Protein AF-A0A2X3KJA1-F1 (afdb_monomer)

Structure (mmCIF, N/CA/C/O backbone):
data_AF-A0A2X3KJA1-F1
#
_entry.id   AF-A0A2X3KJA1-F1
#
loop_
_atom_site.group_PDB
_atom_site.id
_atom_site.type_symbol
_atom_site.label_atom_id
_atom_site.label_alt_id
_atom_site.label_comp_id
_atom_site.label_asym_id
_atom_site.label_entity_id
_atom_site.label_seq_id
_atom_site.pdbx_PDB_ins_code
_atom_site.Cartn_x
_atom_site.Cartn_y
_atom_site.Cartn_z
_atom_site.occupancy
_atom_site.B_iso_or_equiv
_atom_site.auth_seq_id
_atom_site.auth_comp_id
_atom_site.auth_asym_id
_atom_site.auth_atom_id
_atom_site.pdbx_PDB_model_num
ATOM 1 N N . MET A 1 1 ? 5.843 -13.999 -17.041 1.00 49.78 1 MET A N 1
ATOM 2 C CA . MET A 1 1 ? 5.743 -12.698 -17.741 1.00 49.78 1 MET A CA 1
ATOM 3 C C . MET A 1 1 ? 6.917 -11.767 -17.431 1.00 49.78 1 MET A C 1
ATOM 5 O O . MET A 1 1 ? 7.706 -11.546 -18.335 1.00 49.78 1 MET A O 1
ATOM 9 N N . ALA A 1 2 ? 7.133 -11.285 -16.197 1.00 43.50 2 ALA A N 1
ATOM 10 C CA . ALA A 1 2 ? 8.296 -10.419 -15.896 1.00 43.50 2 ALA A CA 1
ATOM 11 C C . ALA A 1 2 ? 9.667 -11.128 -16.035 1.00 43.50 2 ALA A C 1
ATOM 13 O O . ALA A 1 2 ? 10.610 -10.562 -16.584 1.00 43.50 2 ALA A O 1
ATOM 14 N N . LYS A 1 3 ? 9.763 -12.402 -15.616 1.00 42.88 3 LYS A N 1
ATOM 15 C CA . LYS A 1 3 ? 10.973 -13.231 -15.799 1.00 42.88 3 LYS A CA 1
ATOM 16 C C . LYS A 1 3 ? 11.319 -13.47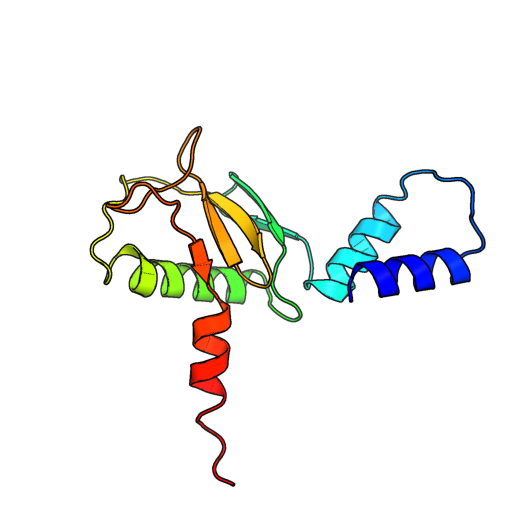5 -17.270 1.00 42.88 3 LYS A C 1
ATOM 18 O O . LYS A 1 3 ? 12.491 -13.455 -17.629 1.00 42.88 3 LYS A O 1
ATOM 23 N N . ASP A 1 4 ? 10.305 -13.671 -18.107 1.00 48.84 4 ASP A N 1
ATOM 24 C CA . ASP A 1 4 ? 10.492 -13.994 -19.526 1.00 48.84 4 ASP A CA 1
A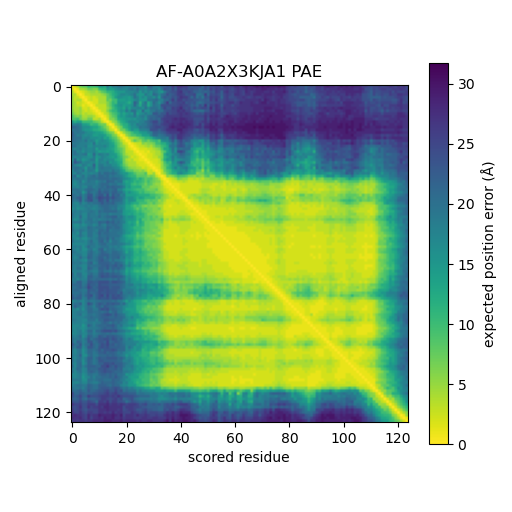TOM 25 C C . ASP A 1 4 ? 10.985 -12.769 -20.309 1.00 48.84 4 ASP A C 1
ATOM 27 O O . ASP A 1 4 ? 11.817 -12.891 -21.206 1.00 48.84 4 ASP A O 1
ATOM 31 N N . TYR A 1 5 ? 10.541 -11.569 -19.914 1.00 48.38 5 TYR A N 1
ATOM 32 C CA . TYR A 1 5 ? 11.015 -10.319 -20.503 1.00 48.38 5 TYR A CA 1
ATOM 33 C C . TYR A 1 5 ? 12.459 -9.998 -20.092 1.00 48.38 5 TYR A C 1
ATOM 35 O O . TYR A 1 5 ? 13.266 -9.632 -20.943 1.00 48.38 5 TYR A O 1
ATOM 43 N N . TYR A 1 6 ? 12.820 -10.216 -18.819 1.00 48.88 6 TYR A N 1
ATOM 44 C CA . TYR A 1 6 ? 14.203 -10.080 -18.341 1.00 48.88 6 TYR A CA 1
ATOM 45 C C . TYR A 1 6 ? 15.159 -11.037 -19.072 1.00 48.88 6 TYR A C 1
ATOM 47 O O . TYR A 1 6 ? 16.202 -10.612 -19.567 1.00 48.88 6 TYR A O 1
ATOM 55 N N . ALA A 1 7 ? 14.769 -12.308 -19.231 1.00 54.00 7 ALA A N 1
ATOM 56 C CA . ALA A 1 7 ? 15.552 -13.289 -19.983 1.00 54.00 7 ALA A CA 1
ATOM 57 C C . ALA A 1 7 ? 15.746 -12.878 -21.457 1.00 54.00 7 ALA A C 1
ATOM 59 O O . ALA A 1 7 ? 16.847 -13.000 -21.993 1.00 54.00 7 ALA A O 1
ATOM 60 N N . GLY A 1 8 ? 14.707 -12.328 -22.097 1.00 53.03 8 GLY A N 1
ATOM 61 C CA . GLY A 1 8 ? 14.791 -11.811 -23.466 1.00 53.03 8 GLY A CA 1
ATOM 62 C C . GLY A 1 8 ? 15.677 -10.567 -23.610 1.00 53.03 8 GLY A C 1
ATOM 63 O O . GLY A 1 8 ? 16.372 -10.418 -24.616 1.00 53.03 8 GLY A O 1
ATOM 64 N N . LEU A 1 9 ? 15.696 -9.687 -22.605 1.00 49.19 9 LEU A N 1
ATOM 65 C CA . LEU A 1 9 ? 16.498 -8.460 -22.619 1.00 49.19 9 LEU A CA 1
ATOM 66 C C . LEU A 1 9 ? 17.994 -8.749 -22.428 1.00 49.19 9 LEU A C 1
ATOM 68 O O . LEU A 1 9 ? 18.822 -8.199 -23.155 1.00 49.19 9 LEU A O 1
ATOM 72 N N . MET A 1 10 ? 18.331 -9.669 -21.519 1.00 46.25 10 MET A N 1
ATOM 73 C CA . MET A 1 10 ? 19.709 -10.120 -21.285 1.00 46.25 10 MET A CA 1
ATOM 74 C C . MET A 1 10 ? 20.273 -10.879 -22.494 1.00 46.25 10 MET A C 1
ATOM 76 O O . MET A 1 10 ? 21.404 -10.630 -22.909 1.00 46.25 10 MET A O 1
ATOM 80 N N . ALA A 1 11 ? 19.455 -11.718 -23.142 1.00 52.72 11 ALA A N 1
ATOM 81 C CA . ALA A 1 11 ? 19.842 -12.403 -24.377 1.00 52.72 11 ALA A CA 1
ATOM 82 C C . ALA A 1 11 ? 20.152 -11.428 -25.530 1.00 52.72 11 ALA A C 1
ATOM 84 O O . ALA A 1 11 ? 21.022 -11.702 -26.353 1.00 52.72 11 ALA A O 1
ATOM 85 N N . LYS A 1 12 ? 19.473 -10.272 -25.581 1.00 49.41 12 LYS A N 1
ATOM 86 C CA . LYS A 1 12 ? 19.674 -9.246 -26.617 1.00 49.41 12 LYS A CA 1
ATOM 87 C C . LYS A 1 12 ? 20.890 -8.345 -26.355 1.00 49.41 12 LYS A C 1
ATOM 89 O O . LYS A 1 12 ? 21.466 -7.834 -27.311 1.00 49.41 12 LYS A O 1
ATOM 94 N N . LYS A 1 13 ? 21.273 -8.146 -25.087 1.00 48.12 13 LYS A N 1
ATOM 95 C CA . LYS A 1 13 ? 22.441 -7.339 -24.679 1.00 48.12 13 LYS A CA 1
ATOM 96 C C . LYS A 1 13 ? 23.777 -8.086 -24.814 1.00 48.12 13 LYS A C 1
ATOM 98 O O . LYS A 1 13 ? 24.811 -7.432 -24.856 1.00 48.12 13 LYS A O 1
ATOM 103 N N . GLY A 1 14 ? 23.764 -9.418 -24.922 1.00 45.00 14 GLY A N 1
ATOM 104 C CA . GLY A 1 14 ? 24.978 -10.219 -25.131 1.00 45.00 14 GLY A CA 1
ATOM 105 C C . GLY A 1 14 ? 25.930 -10.256 -23.930 1.00 45.00 14 GLY A C 1
ATOM 106 O O . GLY A 1 14 ? 27.092 -10.614 -24.096 1.00 45.00 14 GLY A O 1
ATOM 107 N N . ASP A 1 15 ? 25.447 -9.901 -22.739 1.00 45.94 15 ASP A N 1
ATOM 108 C CA . ASP A 1 15 ? 26.240 -9.841 -21.515 1.00 45.94 15 ASP A CA 1
ATOM 109 C C . ASP A 1 15 ? 25.805 -10.966 -20.563 1.00 45.94 15 ASP A C 1
ATOM 111 O O . ASP A 1 15 ? 24.683 -10.990 -20.055 1.00 45.94 15 ASP A O 1
ATOM 115 N N . VAL A 1 16 ? 26.683 -11.957 -20.399 1.00 45.84 16 VAL A N 1
ATOM 116 C CA . VAL A 1 16 ? 26.490 -13.173 -19.581 1.00 45.84 16 VAL A CA 1
ATOM 117 C C . VAL A 1 16 ? 27.330 -13.109 -18.296 1.00 45.84 16 VAL A C 1
ATOM 119 O O . VAL A 1 16 ? 27.626 -14.136 -17.691 1.00 45.84 16 VAL A O 1
ATOM 122 N N . SER A 1 17 ? 27.753 -11.906 -17.893 1.00 46.38 17 SER A N 1
ATOM 123 C CA . SER A 1 17 ? 28.699 -11.686 -16.790 1.00 46.38 17 SER A CA 1
ATOM 124 C C . SER A 1 17 ? 28.116 -11.908 -15.391 1.00 46.38 17 SER A C 1
ATOM 126 O O . SER A 1 17 ? 28.872 -12.143 -14.452 1.00 46.38 17 SER A O 1
ATOM 128 N N . GLY A 1 18 ? 26.789 -11.892 -15.231 1.00 46.44 18 GLY A N 1
ATOM 129 C CA . GLY A 1 18 ? 26.153 -12.088 -13.924 1.00 46.44 18 GLY A CA 1
ATOM 130 C C . GLY A 1 18 ? 26.280 -10.893 -12.972 1.00 46.44 18 GLY A C 1
ATOM 131 O O . GLY A 1 18 ? 25.974 -11.039 -11.789 1.00 46.44 18 GLY A O 1
ATOM 132 N N . GLU A 1 19 ? 26.688 -9.715 -13.456 1.00 43.28 19 GLU A N 1
ATOM 133 C CA . GLU A 1 19 ? 26.598 -8.483 -12.674 1.00 43.28 19 GLU A CA 1
ATOM 134 C C . GLU A 1 19 ? 25.146 -7.991 -12.606 1.00 43.28 19 GLU A C 1
ATOM 136 O O . GLU A 1 19 ? 24.413 -7.945 -13.596 1.00 43.28 19 GLU A O 1
ATOM 141 N N . TYR A 1 20 ? 24.718 -7.659 -11.390 1.00 45.28 20 TYR A N 1
ATOM 142 C CA . TYR A 1 20 ? 23.413 -7.085 -11.090 1.00 45.28 20 TYR A CA 1
ATOM 143 C C . TYR A 1 20 ? 23.302 -5.691 -11.730 1.00 45.28 20 TYR A C 1
ATOM 145 O O . TYR A 1 20 ? 23.669 -4.685 -11.130 1.00 45.28 20 TYR A O 1
ATOM 153 N N . ASP A 1 21 ? 22.808 -5.644 -12.968 1.00 48.56 21 ASP A N 1
ATOM 154 C CA . ASP A 1 21 ? 22.458 -4.407 -13.669 1.00 48.56 21 ASP A CA 1
ATOM 155 C C . ASP A 1 21 ? 21.103 -3.909 -13.134 1.00 48.56 21 ASP A C 1
ATOM 157 O O . ASP A 1 21 ? 20.020 -4.318 -13.577 1.00 48.56 21 ASP A O 1
ATOM 161 N N . SER A 1 22 ? 21.175 -3.048 -12.116 1.00 49.69 22 SER A N 1
ATOM 162 C CA . SER A 1 22 ? 20.019 -2.404 -11.489 1.00 49.69 22 SER A CA 1
ATOM 163 C C . SER A 1 22 ? 19.191 -1.587 -12.479 1.00 49.69 22 SER A C 1
ATOM 165 O O . SER A 1 22 ? 17.983 -1.459 -12.284 1.00 49.69 22 SER A O 1
ATOM 167 N N . ASP A 1 23 ? 19.794 -1.078 -13.556 1.00 50.88 23 ASP A N 1
ATOM 168 C CA . ASP A 1 23 ? 19.092 -0.307 -14.582 1.00 50.88 23 ASP A CA 1
ATOM 169 C C . ASP A 1 23 ? 18.279 -1.228 -15.494 1.00 50.88 23 ASP A C 1
ATOM 171 O O . ASP A 1 23 ? 17.132 -0.919 -15.818 1.00 50.88 23 ASP A O 1
ATOM 175 N N . ALA A 1 24 ? 18.811 -2.402 -15.852 1.00 50.88 24 ALA A N 1
ATOM 176 C CA . ALA A 1 24 ? 18.069 -3.424 -16.595 1.00 50.88 24 ALA A CA 1
ATOM 177 C C . ALA A 1 24 ? 16.920 -4.027 -15.767 1.00 50.88 24 ALA A C 1
ATOM 179 O O . ALA A 1 24 ? 15.831 -4.263 -16.298 1.00 50.88 24 ALA A O 1
ATOM 180 N N . TRP A 1 25 ? 17.132 -4.237 -14.462 1.00 49.03 25 TRP A N 1
ATOM 181 C CA . TRP A 1 25 ? 16.072 -4.644 -13.534 1.00 49.03 25 TRP A CA 1
ATOM 182 C C . TRP A 1 25 ? 14.994 -3.562 -13.413 1.00 49.03 25 TRP A C 1
ATOM 184 O O . TRP A 1 25 ? 13.811 -3.854 -13.573 1.00 49.03 25 TRP A O 1
ATOM 194 N N . THR A 1 26 ? 15.394 -2.301 -13.236 1.00 53.09 26 THR A N 1
ATOM 195 C CA . THR A 1 26 ? 14.481 -1.151 -13.171 1.00 53.09 26 THR A CA 1
ATOM 196 C C . THR A 1 26 ? 13.720 -0.962 -14.482 1.00 53.09 26 THR A C 1
ATOM 198 O O . THR A 1 26 ? 12.520 -0.718 -14.458 1.00 53.09 26 THR A O 1
ATOM 201 N N . GLN A 1 27 ? 14.350 -1.160 -15.642 1.00 52.59 27 GLN A N 1
ATOM 202 C CA . GLN A 1 27 ? 13.665 -1.137 -16.938 1.00 52.59 27 GLN A CA 1
ATOM 203 C C . GLN A 1 27 ? 12.662 -2.283 -17.085 1.00 52.59 27 GLN A C 1
ATOM 205 O O . GLN A 1 27 ? 11.551 -2.051 -17.554 1.00 52.59 27 GLN A O 1
ATOM 210 N N . ALA A 1 28 ? 13.003 -3.503 -16.663 1.00 53.88 28 ALA A N 1
ATOM 211 C CA . ALA A 1 28 ? 12.076 -4.633 -16.697 1.00 53.88 28 ALA A CA 1
ATOM 212 C C . ALA A 1 28 ? 10.889 -4.431 -15.739 1.00 53.88 28 ALA A C 1
ATOM 214 O O . ALA A 1 28 ? 9.754 -4.733 -16.103 1.00 53.88 28 ALA A O 1
ATOM 215 N N . ILE A 1 29 ? 11.137 -3.868 -14.554 1.00 53.47 29 ILE A N 1
ATOM 216 C CA . ILE A 1 29 ? 10.117 -3.479 -13.573 1.00 53.47 29 ILE A CA 1
ATOM 217 C C . ILE A 1 29 ? 9.231 -2.366 -14.149 1.00 53.47 29 ILE A C 1
ATOM 219 O O . ILE A 1 29 ? 8.017 -2.518 -14.188 1.00 53.47 29 ILE A O 1
ATOM 223 N N . ASN A 1 30 ? 9.808 -1.299 -14.704 1.00 53.66 30 ASN A N 1
ATOM 224 C CA . ASN A 1 30 ? 9.063 -0.206 -15.334 1.00 53.66 30 ASN A CA 1
ATOM 225 C C . ASN A 1 30 ? 8.194 -0.706 -16.499 1.00 53.66 30 ASN A C 1
ATOM 227 O O . ASN A 1 30 ? 7.043 -0.295 -16.634 1.00 53.66 30 ASN A O 1
ATOM 231 N N . VAL A 1 31 ? 8.710 -1.634 -17.312 1.00 55.09 31 VAL A N 1
ATOM 232 C CA . VAL A 1 31 ? 7.959 -2.250 -18.416 1.00 55.09 31 VAL A CA 1
ATOM 233 C C . VAL A 1 31 ? 6.853 -3.178 -17.908 1.00 55.09 31 VAL A C 1
ATOM 235 O O . VAL A 1 31 ? 5.786 -3.223 -18.515 1.00 55.09 31 VAL A O 1
ATOM 238 N N . ALA A 1 32 ? 7.071 -3.906 -16.810 1.00 56.97 32 ALA A N 1
ATOM 239 C CA . ALA A 1 32 ? 6.121 -4.892 -16.293 1.00 56.97 32 ALA A CA 1
ATOM 240 C C . ALA A 1 32 ? 5.068 -4.307 -15.335 1.00 56.97 32 ALA A C 1
ATOM 242 O O . ALA A 1 32 ? 3.966 -4.843 -15.254 1.00 56.97 32 ALA A O 1
ATOM 243 N N . THR A 1 33 ? 5.387 -3.232 -14.612 1.00 57.94 33 THR A N 1
ATOM 244 C CA . THR A 1 33 ? 4.574 -2.696 -13.510 1.00 57.94 33 THR A CA 1
ATOM 245 C C . THR A 1 33 ? 4.351 -1.182 -13.617 1.00 57.94 33 THR A C 1
ATOM 247 O O . THR A 1 33 ? 3.624 -0.614 -12.831 1.00 57.94 33 THR A O 1
ATOM 250 N N . GLY A 1 34 ? 4.911 -0.466 -14.594 1.00 60.03 34 GLY A N 1
ATOM 251 C CA . GLY A 1 34 ? 4.747 0.998 -14.682 1.00 60.03 34 GLY A CA 1
ATOM 252 C C . GLY A 1 34 ? 5.661 1.797 -13.742 1.00 60.03 34 GLY A C 1
ATOM 253 O O . GLY A 1 34 ? 5.687 3.022 -13.823 1.00 60.03 34 GLY A O 1
ATOM 254 N N . GLY A 1 35 ? 6.463 1.107 -12.925 1.00 76.50 35 GLY A N 1
ATOM 255 C CA . GLY A 1 35 ? 7.588 1.652 -12.165 1.00 76.50 35 GLY A CA 1
ATOM 256 C C . GLY A 1 35 ? 7.473 1.534 -10.653 1.00 76.50 35 GLY A C 1
ATOM 257 O O . GLY A 1 35 ? 6.594 0.839 -10.145 1.00 76.50 35 GLY A O 1
ATOM 258 N N . VAL A 1 36 ? 8.414 2.164 -9.946 1.00 80.25 36 VAL A N 1
ATOM 259 C CA . VAL A 1 36 ? 8.457 2.242 -8.477 1.00 80.25 36 VAL A CA 1
ATOM 260 C C . VAL A 1 36 ? 7.980 3.612 -7.993 1.00 80.25 36 VAL A C 1
ATOM 262 O O . VAL A 1 36 ? 8.211 4.624 -8.655 1.00 80.25 36 VAL A O 1
ATOM 265 N N . TYR A 1 37 ? 7.308 3.651 -6.846 1.00 85.06 37 TYR A N 1
ATOM 266 C CA . TYR A 1 37 ? 6.795 4.872 -6.229 1.00 85.06 37 TYR A CA 1
ATOM 267 C C . TYR A 1 37 ? 6.917 4.810 -4.705 1.00 85.06 37 TYR A C 1
ATOM 269 O O . TYR A 1 37 ? 6.565 3.799 -4.106 1.00 85.06 37 TYR A O 1
ATOM 277 N N . ASP A 1 38 ? 7.401 5.877 -4.068 1.00 85.62 38 ASP A N 1
ATOM 278 C CA . ASP A 1 38 ? 7.462 5.965 -2.605 1.00 85.62 38 ASP A CA 1
ATOM 279 C C . ASP A 1 38 ? 6.119 6.445 -2.045 1.00 85.62 38 ASP A C 1
ATOM 281 O O . ASP A 1 38 ? 5.769 7.626 -2.126 1.00 85.62 38 ASP A O 1
ATOM 285 N N . TYR A 1 39 ? 5.358 5.511 -1.476 1.00 85.06 39 TYR A N 1
ATOM 286 C CA . TYR A 1 39 ? 4.058 5.809 -0.892 1.00 85.06 39 TYR A CA 1
ATOM 287 C C . TYR A 1 39 ? 4.217 6.259 0.565 1.00 85.06 39 TYR A C 1
ATOM 289 O O . TYR A 1 39 ? 4.638 5.486 1.432 1.00 85.06 39 TYR A O 1
ATOM 297 N N . ASN A 1 40 ? 3.836 7.509 0.848 1.00 85.75 40 ASN A N 1
ATOM 298 C CA . ASN A 1 40 ? 3.915 8.148 2.171 1.00 85.75 40 ASN A CA 1
ATOM 299 C C . ASN A 1 40 ? 5.324 8.185 2.810 1.00 85.75 40 ASN A C 1
ATOM 301 O O . ASN A 1 40 ? 5.425 8.330 4.029 1.00 85.75 40 ASN A O 1
ATOM 305 N N . GLY A 1 41 ? 6.413 8.054 2.044 1.00 81.19 41 GLY A N 1
ATOM 306 C CA . GLY A 1 41 ? 7.775 8.036 2.602 1.00 81.19 41 GLY A CA 1
ATOM 307 C C . GLY A 1 41 ? 8.099 6.758 3.385 1.00 81.19 41 GLY A C 1
ATOM 308 O O . GLY A 1 41 ? 8.984 6.757 4.242 1.00 81.19 41 GLY A O 1
ATOM 309 N N . GLN A 1 42 ? 7.324 5.688 3.179 1.00 82.25 42 GLN A N 1
ATOM 310 C CA . GLN A 1 42 ? 7.389 4.431 3.942 1.00 82.25 42 GLN A CA 1
ATOM 311 C C . GLN A 1 42 ? 8.033 3.284 3.138 1.00 82.25 42 GLN A C 1
ATOM 313 O O . GLN A 1 42 ? 8.024 2.120 3.581 1.00 82.25 42 GLN A O 1
ATOM 318 N N . GLY A 1 43 ? 8.607 3.622 1.980 1.00 78.19 43 GLY A N 1
ATOM 319 C CA . GLY A 1 43 ? 9.331 2.724 1.090 1.00 78.19 43 GLY A CA 1
ATOM 320 C C . GLY A 1 43 ? 8.715 2.648 -0.304 1.00 78.19 43 GLY A C 1
ATOM 321 O O . GLY A 1 43 ? 7.563 3.018 -0.532 1.00 78.19 43 GLY A O 1
ATOM 322 N N . GLU A 1 44 ? 9.503 2.122 -1.238 1.00 82.81 44 GLU A N 1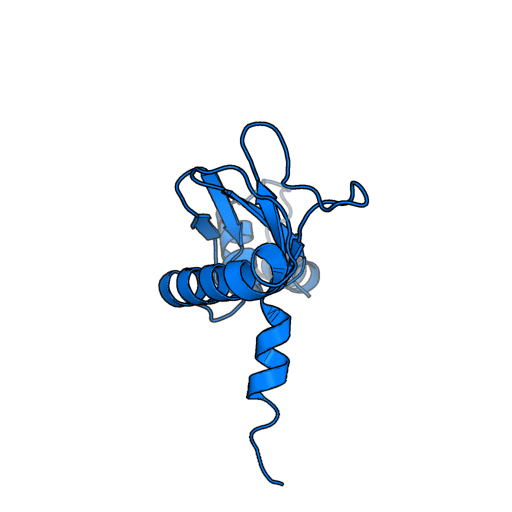
ATOM 323 C CA . GLU A 1 44 ? 9.102 1.989 -2.634 1.00 82.81 44 GLU A CA 1
ATOM 324 C C . GLU A 1 44 ? 8.118 0.829 -2.843 1.00 82.81 44 GLU A C 1
ATOM 326 O O . GLU A 1 44 ? 8.333 -0.302 -2.393 1.00 82.81 44 GLU A O 1
ATOM 331 N N . VAL A 1 45 ? 7.046 1.105 -3.583 1.00 86.56 45 VAL A N 1
ATOM 332 C CA . VAL A 1 45 ? 6.082 0.121 -4.071 1.00 86.56 45 VAL A CA 1
ATOM 333 C C . VAL A 1 45 ? 6.061 0.071 -5.585 1.00 86.56 45 VAL A C 1
ATOM 335 O O . VAL A 1 45 ? 6.336 1.053 -6.266 1.00 86.56 45 VAL A O 1
ATOM 338 N N . LEU A 1 46 ? 5.712 -1.097 -6.113 1.00 85.31 46 LEU A N 1
ATOM 339 C CA . LEU A 1 46 ? 5.526 -1.293 -7.540 1.00 85.31 46 LEU A CA 1
ATOM 340 C C . LEU A 1 46 ? 4.172 -0.718 -7.926 1.00 85.31 46 LEU A C 1
ATOM 342 O O . LEU A 1 46 ? 3.149 -1.134 -7.383 1.00 85.31 46 LEU A O 1
ATOM 346 N N . LEU A 1 47 ? 4.150 0.210 -8.871 1.00 83.12 47 LEU A N 1
ATOM 347 C CA . LEU A 1 47 ? 2.903 0.663 -9.469 1.00 83.12 47 LEU A CA 1
ATOM 348 C C . LEU A 1 47 ? 2.248 -0.488 -10.258 1.00 83.12 47 LEU A C 1
ATOM 350 O O . LEU A 1 47 ? 2.881 -1.512 -10.517 1.00 83.12 47 LEU A O 1
ATOM 354 N N . PRO A 1 48 ? 0.959 -0.385 -10.596 1.00 81.19 48 PRO A N 1
ATOM 355 C CA . PRO A 1 48 ? 0.359 -1.205 -11.640 1.00 81.19 48 PRO A CA 1
ATOM 356 C C . PRO A 1 48 ? 0.732 -0.700 -13.036 1.00 81.19 48 PRO A C 1
ATOM 358 O O . PRO A 1 48 ? 0.865 0.503 -13.266 1.00 81.19 48 PRO A O 1
ATOM 361 N N . TRP A 1 49 ? 0.831 -1.612 -14.008 1.00 74.75 49 TRP A N 1
ATOM 362 C CA . TRP A 1 49 ? 1.188 -1.244 -15.380 1.00 74.75 49 TRP A CA 1
ATOM 363 C C . TRP A 1 49 ? 0.265 -0.160 -15.955 1.00 74.75 49 TRP A C 1
ATOM 365 O O . TRP A 1 49 ? -0.962 -0.288 -15.918 1.00 74.75 49 TRP A O 1
ATOM 375 N N . GLY A 1 50 ? 0.872 0.899 -16.499 1.00 74.00 50 GLY A N 1
ATOM 376 C CA . GLY A 1 50 ? 0.165 2.042 -17.082 1.00 74.00 50 GLY A CA 1
ATOM 377 C C . GLY A 1 50 ? -0.497 2.981 -16.065 1.00 74.00 50 GLY A C 1
ATOM 378 O O . GLY A 1 50 ? -1.183 3.914 -16.478 1.00 74.00 50 GLY A O 1
ATOM 379 N N . MET A 1 51 ? -0.312 2.760 -14.759 1.00 79.94 51 MET A N 1
ATOM 380 C CA . MET A 1 51 ? -0.859 3.612 -13.704 1.00 79.94 51 MET A CA 1
ATOM 381 C C . MET A 1 51 ? 0.147 4.697 -13.312 1.00 79.94 51 MET A C 1
ATOM 383 O O . MET A 1 51 ? 1.303 4.406 -13.014 1.00 79.94 51 MET A O 1
ATOM 387 N N . SER A 1 52 ? -0.292 5.957 -13.298 1.00 82.81 52 SER A N 1
ATOM 388 C CA . SER A 1 52 ? 0.507 7.057 -12.748 1.00 82.81 52 SER A CA 1
ATOM 389 C C . SER A 1 52 ? 0.483 7.034 -11.218 1.00 82.81 52 SER A C 1
ATOM 391 O O . SER A 1 52 ? -0.452 6.504 -10.622 1.00 82.81 52 SER A O 1
ATOM 393 N N . ALA A 1 53 ? 1.466 7.666 -10.573 1.00 85.25 53 ALA A N 1
ATOM 394 C CA . ALA A 1 53 ? 1.488 7.804 -9.114 1.00 85.25 53 ALA A CA 1
ATOM 395 C C . ALA A 1 53 ? 0.222 8.493 -8.560 1.00 85.25 53 ALA A C 1
ATOM 397 O O . ALA A 1 53 ? -0.348 8.048 -7.572 1.00 85.25 53 ALA A O 1
ATOM 398 N N . GLU A 1 54 ? -0.286 9.526 -9.241 1.00 86.81 54 GLU A N 1
ATOM 399 C CA . GLU A 1 54 ? -1.509 10.217 -8.806 1.00 86.81 54 GLU A CA 1
ATOM 400 C C . GLU A 1 54 ? -2.754 9.314 -8.896 1.00 86.81 54 GLU A C 1
ATOM 402 O O . GLU A 1 54 ? -3.621 9.338 -8.019 1.00 86.81 54 GLU A O 1
ATOM 407 N N . GLU A 1 55 ? -2.858 8.503 -9.953 1.00 86.25 55 GLU A N 1
ATOM 408 C CA . GLU A 1 55 ? -3.941 7.525 -10.079 1.00 86.25 55 GLU A CA 1
ATOM 409 C C . GLU A 1 55 ? -3.794 6.416 -9.035 1.00 86.25 55 GLU A C 1
ATOM 411 O O . GLU A 1 55 ? -4.780 6.006 -8.424 1.00 86.25 55 GLU A O 1
ATOM 416 N N . PHE A 1 56 ? -2.564 5.986 -8.766 1.00 88.62 56 PHE A N 1
ATOM 417 C CA . PHE A 1 56 ? -2.262 5.031 -7.712 1.00 88.62 56 PHE A CA 1
ATOM 418 C C . PHE A 1 56 ? -2.732 5.528 -6.343 1.00 88.62 56 PHE A C 1
ATOM 420 O O . PHE A 1 56 ? -3.481 4.819 -5.671 1.00 88.62 56 PHE A O 1
ATOM 427 N N . ASP A 1 57 ? -2.418 6.768 -5.968 1.00 90.62 57 ASP A N 1
ATOM 428 C CA . ASP A 1 57 ? -2.874 7.362 -4.706 1.00 90.62 57 ASP A CA 1
ATOM 429 C C . ASP A 1 57 ? -4.402 7.394 -4.599 1.00 90.62 57 ASP A C 1
ATOM 431 O O . ASP A 1 57 ? -4.982 7.066 -3.557 1.00 90.62 57 ASP A O 1
ATOM 435 N N . LYS A 1 58 ? -5.088 7.760 -5.689 1.00 90.44 58 LYS A N 1
ATOM 436 C CA . LYS A 1 58 ? -6.557 7.751 -5.751 1.00 90.44 58 LYS A CA 1
ATOM 437 C C . LYS A 1 58 ? -7.111 6.343 -5.543 1.00 90.44 58 LYS A C 1
ATOM 439 O O . LYS A 1 58 ? -8.043 6.174 -4.751 1.00 90.44 58 LYS A O 1
ATOM 444 N N . GLN A 1 59 ? -6.545 5.345 -6.218 1.00 90.00 59 GLN A N 1
ATOM 445 C CA . GLN A 1 59 ? -6.986 3.952 -6.120 1.00 90.00 59 GLN A CA 1
ATOM 446 C C . GLN A 1 59 ? -6.709 3.368 -4.734 1.00 90.00 59 GLN A C 1
ATOM 448 O O . GLN A 1 59 ? -7.592 2.730 -4.162 1.00 90.00 59 GLN A O 1
ATOM 453 N N . VAL A 1 60 ? -5.545 3.649 -4.144 1.00 91.94 60 VAL A N 1
ATOM 454 C CA . VAL A 1 60 ? -5.206 3.230 -2.777 1.00 91.94 60 VAL A CA 1
ATOM 455 C C . VAL A 1 60 ? -6.179 3.830 -1.768 1.00 91.94 60 VAL A C 1
ATOM 457 O O . VAL A 1 60 ? -6.726 3.097 -0.948 1.00 91.94 60 VAL A O 1
ATOM 460 N N . ASN A 1 61 ? -6.482 5.129 -1.854 1.00 91.00 61 ASN A N 1
ATOM 461 C CA . ASN A 1 61 ? -7.438 5.778 -0.949 1.00 91.00 61 ASN A CA 1
ATOM 462 C C . ASN A 1 61 ? -8.849 5.171 -1.048 1.00 91.00 61 ASN A C 1
ATOM 464 O O . ASN A 1 61 ? -9.565 5.030 -0.052 1.00 91.00 61 ASN A O 1
ATOM 468 N N . GLN A 1 62 ? -9.262 4.784 -2.252 1.00 90.50 62 GLN A N 1
ATOM 469 C CA . GLN A 1 62 ? -10.555 4.142 -2.486 1.00 90.50 62 GLN A CA 1
ATOM 470 C C . GLN A 1 62 ? -10.577 2.685 -2.003 1.00 90.50 62 GLN A C 1
ATOM 472 O O . GLN A 1 62 ? -11.565 2.249 -1.401 1.00 90.50 62 GLN A O 1
ATOM 477 N N . ALA A 1 63 ? -9.497 1.939 -2.237 1.00 91.50 63 ALA A N 1
ATOM 478 C CA . ALA A 1 63 ? -9.311 0.590 -1.715 1.00 91.50 63 ALA A CA 1
ATOM 479 C C . ALA A 1 63 ? -9.286 0.605 -0.185 1.00 91.50 63 ALA A C 1
ATOM 481 O O . ALA A 1 63 ? -9.983 -0.186 0.435 1.00 91.50 63 ALA A O 1
ATOM 482 N N . TRP A 1 64 ? -8.596 1.567 0.428 1.00 92.00 64 TRP A N 1
ATOM 483 C CA . TRP A 1 64 ? -8.589 1.771 1.874 1.00 92.00 64 TRP A CA 1
ATOM 484 C C . TRP A 1 64 ? -10.001 1.957 2.428 1.00 92.00 64 TRP A C 1
ATOM 486 O O . TRP A 1 64 ? -10.419 1.247 3.342 1.00 92.00 64 TRP A O 1
ATOM 496 N N . LYS A 1 65 ? -10.781 2.870 1.838 1.00 90.62 65 LYS A N 1
ATOM 497 C CA . LYS A 1 65 ? -12.164 3.089 2.267 1.00 90.62 65 LYS A CA 1
ATOM 498 C C . LYS A 1 65 ? -12.992 1.803 2.180 1.00 90.62 65 LYS A C 1
ATOM 500 O O . LYS A 1 65 ? -13.591 1.403 3.166 1.00 90.62 65 LYS A O 1
ATOM 505 N N . SER A 1 66 ? -12.978 1.130 1.034 1.00 90.81 66 SER A N 1
ATOM 506 C CA . SER A 1 66 ? -13.839 -0.039 0.800 1.00 90.81 66 SER A CA 1
ATOM 507 C C . SER A 1 66 ? -13.396 -1.317 1.520 1.00 90.81 66 SER A C 1
ATOM 509 O O . SER A 1 66 ? -14.229 -2.071 2.011 1.00 90.81 66 SER A O 1
ATOM 511 N N . GLN A 1 67 ? -12.093 -1.582 1.580 1.00 91.12 67 GLN A N 1
ATOM 512 C CA . GLN A 1 67 ? -11.542 -2.853 2.062 1.00 91.12 67 GLN A CA 1
ATOM 513 C C . GLN A 1 67 ? -11.107 -2.789 3.527 1.00 91.12 67 GLN A C 1
ATOM 515 O O . GLN A 1 67 ? -10.939 -3.837 4.143 1.00 91.12 67 GLN A O 1
ATOM 520 N N . VAL A 1 68 ? -10.937 -1.587 4.092 1.00 90.88 68 VAL A N 1
ATOM 521 C CA . VAL A 1 68 ? -10.542 -1.392 5.495 1.00 90.88 68 VAL A CA 1
ATOM 522 C C . VAL A 1 68 ? -11.667 -0.739 6.285 1.00 90.88 68 VAL A C 1
ATOM 524 O O . VAL A 1 68 ? -12.169 -1.340 7.233 1.00 90.88 68 VAL A O 1
ATOM 527 N N . VAL A 1 69 ? -12.098 0.461 5.884 1.00 90.75 69 VAL A N 1
ATOM 528 C CA . VAL A 1 69 ? -13.090 1.239 6.648 1.00 90.75 69 VAL A CA 1
ATOM 529 C C . VAL A 1 69 ? -14.471 0.589 6.583 1.00 90.75 69 VAL A C 1
ATOM 531 O O . VAL A 1 69 ? -15.036 0.257 7.624 1.00 90.75 69 VAL A O 1
ATOM 534 N N . ASP A 1 70 ? -14.990 0.350 5.379 1.00 89.06 70 ASP A N 1
ATOM 535 C CA . ASP A 1 70 ? -16.321 -0.232 5.172 1.00 89.06 70 ASP A CA 1
ATOM 536 C C . ASP A 1 70 ? -16.376 -1.700 5.643 1.00 89.06 70 ASP A C 1
ATOM 538 O O . ASP A 1 70 ? -17.432 -2.192 6.036 1.00 89.06 70 ASP A O 1
ATOM 542 N N . ALA A 1 71 ? -15.226 -2.385 5.680 1.00 87.94 71 ALA A N 1
ATOM 543 C CA . ALA A 1 71 ? -15.072 -3.729 6.241 1.00 87.94 71 ALA A CA 1
ATOM 544 C C . ALA A 1 71 ? -14.978 -3.755 7.783 1.00 87.94 71 ALA A C 1
ATOM 546 O O . ALA A 1 71 ? -14.892 -4.830 8.378 1.00 87.94 71 ALA A O 1
ATOM 547 N N . GLY A 1 72 ? -14.966 -2.593 8.447 1.00 90.00 72 GLY A N 1
ATOM 548 C CA . GLY A 1 72 ? -14.896 -2.485 9.906 1.00 90.00 72 GLY A CA 1
ATOM 549 C C . GLY A 1 72 ? -13.536 -2.859 10.508 1.00 90.00 72 GLY A C 1
ATOM 550 O O . GLY A 1 72 ? -13.450 -3.144 11.706 1.00 90.00 72 GLY A O 1
ATOM 551 N N . ILE A 1 73 ? -12.467 -2.868 9.707 1.00 89.81 73 ILE A N 1
ATOM 552 C CA . ILE A 1 73 ? -11.114 -3.164 10.181 1.00 89.81 73 ILE A CA 1
ATOM 553 C C . ILE A 1 73 ? -10.586 -1.955 10.956 1.00 89.81 73 ILE A C 1
ATOM 555 O O . ILE A 1 73 ? -10.502 -0.838 10.445 1.00 89.81 73 ILE A O 1
ATOM 559 N N . LYS A 1 74 ? -10.204 -2.184 12.215 1.00 86.69 74 LYS A N 1
ATOM 560 C CA . LYS A 1 74 ? -9.649 -1.142 13.082 1.00 86.69 74 LYS A CA 1
ATOM 561 C C . LYS A 1 74 ? -8.202 -0.855 12.696 1.00 86.69 74 LYS A C 1
ATOM 563 O O . LYS A 1 74 ? -7.300 -1.591 13.085 1.00 86.69 74 LYS A O 1
ATOM 568 N N . ALA A 1 75 ? -7.988 0.237 11.975 1.00 85.00 75 ALA A N 1
ATOM 569 C CA . ALA A 1 75 ? -6.661 0.790 11.746 1.00 85.00 75 ALA A CA 1
ATOM 570 C C . ALA A 1 75 ? -6.344 1.877 12.795 1.00 85.00 75 ALA A C 1
ATOM 572 O O . ALA A 1 75 ? -7.206 2.718 13.072 1.00 85.00 75 ALA A O 1
ATOM 573 N N . PRO A 1 76 ? -5.142 1.881 13.398 1.00 80.75 76 PRO A N 1
ATOM 574 C CA . PRO A 1 76 ? -4.713 2.963 14.274 1.00 80.75 76 PRO A CA 1
ATOM 575 C C . PRO A 1 76 ? -4.581 4.282 13.491 1.00 80.75 76 PRO A C 1
ATOM 577 O O . PRO A 1 76 ? -4.264 4.260 12.300 1.00 80.75 76 PRO A O 1
ATOM 580 N N . PRO A 1 77 ? -4.804 5.439 14.140 1.00 73.12 77 PRO A N 1
ATOM 581 C CA . PRO A 1 77 ? -4.594 6.735 13.508 1.00 73.12 77 PRO A CA 1
ATOM 582 C C . PRO A 1 77 ? -3.102 6.952 13.215 1.00 73.12 77 PRO A C 1
ATOM 584 O O . PRO A 1 77 ? -2.258 6.719 14.079 1.00 73.12 77 PRO A O 1
ATOM 587 N N . GLY A 1 78 ? -2.778 7.417 12.009 1.00 78.06 78 GLY A N 1
ATOM 588 C CA . GLY A 1 78 ? -1.403 7.677 11.582 1.00 78.06 78 GLY A CA 1
ATOM 589 C C . GLY A 1 78 ? -1.201 7.458 10.085 1.00 78.06 78 GLY A C 1
ATOM 590 O O . GLY A 1 78 ? -2.123 7.058 9.374 1.00 78.06 78 GLY A O 1
ATOM 591 N N . GLN A 1 79 ? 0.014 7.733 9.607 1.00 82.75 79 GLN A N 1
ATOM 592 C CA . GLN A 1 79 ? 0.422 7.345 8.258 1.00 82.75 79 GLN A CA 1
ATOM 593 C C . GLN A 1 79 ? 0.676 5.837 8.207 1.00 82.75 79 GLN A C 1
ATOM 595 O O . GLN A 1 79 ? 1.198 5.249 9.155 1.00 82.75 79 GLN A O 1
ATOM 600 N N . TYR A 1 80 ? 0.314 5.225 7.085 1.00 91.00 80 TYR A N 1
ATOM 601 C CA . TYR A 1 80 ? 0.621 3.835 6.777 1.00 91.00 80 TYR A CA 1
ATOM 602 C C . TYR A 1 80 ? 1.451 3.769 5.498 1.00 91.00 80 TYR A C 1
ATOM 604 O O . TYR A 1 80 ? 1.341 4.632 4.621 1.00 91.00 80 TYR A O 1
ATOM 612 N N . GLY A 1 81 ? 2.283 2.738 5.413 1.00 92.06 81 GLY A N 1
ATOM 613 C CA . GLY A 1 81 ? 3.031 2.404 4.211 1.00 92.06 81 GLY A CA 1
ATOM 614 C C . GLY A 1 81 ? 2.374 1.273 3.439 1.00 92.06 81 GLY A C 1
ATOM 615 O O . GLY A 1 81 ? 1.450 0.614 3.923 1.00 92.06 81 GLY A O 1
ATOM 616 N N . LEU A 1 82 ? 2.909 1.002 2.256 1.00 92.81 82 LEU A N 1
ATOM 617 C CA . LEU A 1 82 ? 2.519 -0.142 1.447 1.00 92.81 82 LEU A CA 1
ATOM 618 C C . LEU A 1 82 ? 3.737 -1.011 1.139 1.00 92.81 82 LEU A C 1
ATOM 620 O O . LEU A 1 82 ? 4.872 -0.541 1.114 1.00 92.81 82 LEU A O 1
ATOM 624 N N . GLN A 1 83 ? 3.490 -2.295 0.916 1.00 90.12 83 GLN A N 1
ATOM 625 C CA . GLN A 1 83 ? 4.482 -3.229 0.403 1.00 90.12 83 GLN A CA 1
ATOM 626 C C . GLN A 1 83 ? 3.869 -4.065 -0.707 1.00 90.12 83 GLN A C 1
ATOM 628 O O . GLN A 1 83 ? 2.824 -4.688 -0.517 1.00 90.12 83 GLN A O 1
ATOM 633 N N . SER A 1 84 ? 4.544 -4.102 -1.853 1.00 85.94 84 SER A N 1
ATOM 634 C CA . SER A 1 84 ? 4.150 -4.929 -2.992 1.00 85.94 84 SER A CA 1
ATOM 635 C C . SER A 1 84 ? 4.065 -6.399 -2.577 1.00 85.94 84 SER A C 1
ATOM 637 O O . SER A 1 84 ? 5.023 -6.951 -2.032 1.00 85.94 84 SER A O 1
ATOM 639 N N . TYR A 1 85 ? 2.918 -7.025 -2.830 1.00 84.31 85 TYR A N 1
ATOM 640 C CA . TYR A 1 85 ? 2.653 -8.426 -2.489 1.00 84.31 85 TYR A CA 1
ATOM 641 C C . TYR A 1 85 ? 2.355 -9.274 -3.726 1.00 84.31 85 TYR A C 1
ATOM 643 O O . TYR A 1 85 ? 2.884 -10.376 -3.867 1.00 84.31 85 TYR A O 1
ATOM 651 N N . GLY A 1 86 ? 1.548 -8.742 -4.641 1.00 79.62 86 GLY A N 1
ATOM 652 C CA . GLY A 1 86 ? 1.144 -9.406 -5.877 1.00 79.62 86 GLY A CA 1
ATOM 653 C C . GLY A 1 86 ? 0.808 -8.392 -6.965 1.00 79.62 86 GLY A C 1
ATOM 654 O O . GLY A 1 86 ? 1.048 -7.196 -6.797 1.00 79.62 86 GLY A O 1
ATOM 655 N N . ASP A 1 87 ? 0.249 -8.864 -8.080 1.00 78.81 87 ASP A N 1
ATOM 656 C CA . ASP A 1 87 ? -0.181 -7.975 -9.162 1.00 78.81 87 ASP A CA 1
ATOM 657 C C . ASP A 1 87 ? -1.253 -7.005 -8.658 1.00 78.81 87 ASP A C 1
ATOM 659 O O . ASP A 1 87 ? -2.368 -7.407 -8.331 1.00 78.81 87 ASP A O 1
ATOM 663 N N . SER A 1 88 ? -0.890 -5.723 -8.567 1.00 84.12 88 SER A N 1
ATOM 664 C CA . SER A 1 88 ? -1.741 -4.656 -8.033 1.00 84.12 88 SER A CA 1
ATOM 665 C C . SER A 1 88 ? -2.304 -4.952 -6.628 1.00 84.12 88 SER A C 1
AT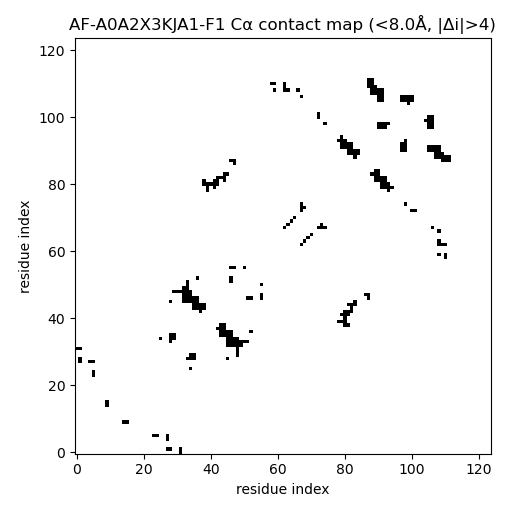OM 667 O O . SER A 1 88 ?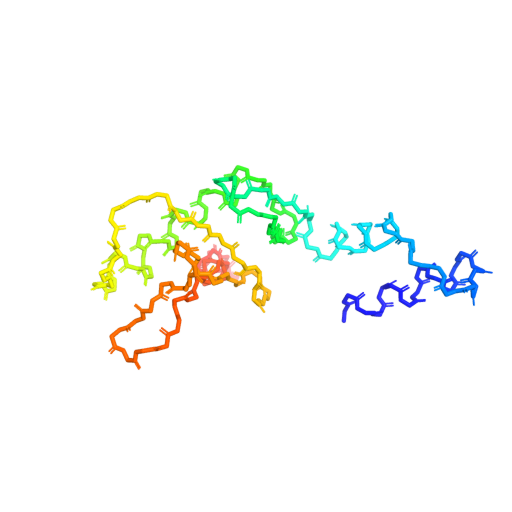 -3.377 -4.461 -6.266 1.00 84.12 88 SER A O 1
ATOM 669 N N . GLN A 1 89 ? -1.583 -5.753 -5.835 1.00 88.56 89 GLN A N 1
ATOM 670 C CA . GLN A 1 89 ? -1.935 -6.127 -4.465 1.00 88.56 89 GLN A CA 1
ATOM 671 C C . GLN A 1 89 ? -0.850 -5.683 -3.486 1.00 88.56 89 GLN A C 1
ATOM 673 O O . GLN A 1 89 ? 0.338 -5.963 -3.686 1.00 88.56 89 GLN A O 1
ATOM 678 N N . TYR A 1 90 ? -1.272 -5.042 -2.395 1.00 92.00 90 TYR A N 1
ATOM 679 C CA . TYR A 1 90 ? -0.376 -4.356 -1.467 1.00 92.00 90 TYR A CA 1
ATOM 680 C C . TYR A 1 90 ? -0.693 -4.696 -0.017 1.00 92.00 90 TYR A C 1
ATOM 682 O O . TYR A 1 90 ? -1.823 -4.537 0.438 1.00 92.00 90 TYR A O 1
ATOM 690 N N . LEU A 1 91 ? 0.319 -5.116 0.735 1.00 93.62 91 LEU A N 1
ATOM 691 C CA . LEU A 1 91 ? 0.232 -5.246 2.186 1.00 93.62 91 LEU A CA 1
ATOM 692 C C . LEU A 1 91 ? 0.296 -3.862 2.833 1.00 93.62 91 LEU A C 1
ATOM 694 O O . LEU A 1 91 ? 1.136 -3.039 2.466 1.00 93.62 91 LEU A O 1
ATOM 698 N N . VAL A 1 92 ? -0.552 -3.623 3.831 1.00 94.25 92 VAL A N 1
ATOM 699 C CA . VAL A 1 92 ? -0.536 -2.375 4.606 1.00 94.25 92 VAL A CA 1
ATOM 700 C C . VAL A 1 92 ? 0.510 -2.470 5.714 1.00 94.25 92 VAL A C 1
ATOM 702 O O . VAL A 1 92 ? 0.368 -3.283 6.628 1.00 94.25 92 VAL A O 1
ATOM 705 N N . LYS A 1 93 ? 1.533 -1.611 5.669 1.00 92.25 93 LYS A N 1
ATOM 706 C CA . LYS A 1 93 ? 2.561 -1.487 6.713 1.00 92.25 93 LYS A CA 1
ATOM 707 C C . LYS A 1 93 ? 2.133 -0.485 7.782 1.00 92.25 93 LYS A C 1
ATOM 709 O O . LYS A 1 93 ? 1.768 0.648 7.471 1.00 92.25 93 LYS A O 1
ATOM 714 N N . LEU A 1 94 ? 2.238 -0.890 9.044 1.00 87.56 94 LEU A N 1
ATOM 715 C CA . LEU A 1 94 ? 1.995 -0.057 10.219 1.00 87.56 94 LEU A CA 1
ATOM 716 C C . LEU A 1 94 ? 3.146 -0.215 11.214 1.00 87.56 94 LEU A C 1
ATOM 718 O O . LEU A 1 94 ? 3.301 -1.261 11.849 1.00 87.56 94 LEU A O 1
ATOM 722 N N . GLY A 1 95 ? 3.950 0.839 11.361 1.00 83.38 95 GLY A N 1
ATOM 723 C CA . GLY A 1 95 ? 5.132 0.820 12.220 1.00 83.38 95 GLY A CA 1
ATOM 724 C C . GLY A 1 95 ? 6.102 -0.295 11.818 1.00 83.38 95 GLY A C 1
ATOM 725 O O . GLY A 1 95 ? 6.558 -0.346 10.679 1.00 83.38 95 GLY A O 1
ATOM 726 N N . ALA A 1 96 ? 6.404 -1.199 12.753 1.00 83.44 96 ALA A N 1
ATOM 727 C CA . ALA A 1 96 ? 7.302 -2.335 12.529 1.00 83.44 96 ALA A CA 1
ATOM 728 C C . ALA A 1 96 ? 6.614 -3.582 11.930 1.00 83.44 96 ALA A C 1
ATOM 730 O O . ALA A 1 96 ? 7.277 -4.599 11.730 1.00 83.44 96 ALA A O 1
ATOM 731 N N . GLY A 1 97 ? 5.301 -3.540 11.679 1.00 88.56 97 GLY A N 1
ATOM 732 C CA . GLY A 1 97 ? 4.521 -4.698 11.238 1.00 88.56 97 GLY A CA 1
ATOM 733 C C . GLY A 1 97 ? 3.498 -4.374 10.152 1.00 88.56 97 GLY A C 1
ATOM 734 O O . GLY A 1 97 ? 3.592 -3.359 9.461 1.00 88.56 97 GLY A O 1
ATOM 735 N N . TYR A 1 98 ? 2.507 -5.255 10.008 1.00 92.75 98 TYR A N 1
ATOM 736 C CA . TYR A 1 98 ? 1.407 -5.098 9.057 1.00 92.75 98 TYR A CA 1
ATOM 737 C C . TYR A 1 98 ? 0.087 -4.848 9.781 1.00 92.75 98 TYR A C 1
ATOM 739 O O . TYR A 1 98 ? -0.111 -5.311 10.906 1.00 92.75 98 TYR A O 1
ATOM 747 N N . LEU A 1 99 ? -0.837 -4.152 9.120 1.00 92.31 99 LEU A N 1
ATOM 748 C CA . LEU A 1 99 ? -2.223 -4.109 9.574 1.00 92.31 99 LEU A CA 1
ATOM 749 C C . LEU A 1 99 ? -2.820 -5.512 9.473 1.00 92.31 99 LEU A C 1
ATOM 751 O O . LEU A 1 99 ? -2.724 -6.149 8.425 1.00 92.31 99 LEU A O 1
ATOM 755 N N . LEU A 1 100 ? -3.450 -5.976 10.548 1.00 92.50 100 LEU A N 1
ATOM 756 C CA . LEU A 1 100 ? -4.080 -7.290 10.616 1.00 92.50 100 LEU A CA 1
ATOM 757 C C . LEU A 1 100 ? -5.604 -7.157 10.649 1.00 92.50 100 LEU A C 1
ATOM 759 O O . LEU A 1 100 ? -6.155 -6.203 11.203 1.00 92.50 100 LEU A O 1
ATOM 763 N N . LYS A 1 101 ? -6.284 -8.140 10.068 1.00 90.44 101 LYS A N 1
ATOM 764 C CA . LYS A 1 101 ? -7.725 -8.353 10.197 1.00 90.44 101 LYS A CA 1
ATOM 765 C C . LYS A 1 101 ? -8.043 -8.990 11.554 1.00 90.44 101 LYS A C 1
ATOM 767 O O . LYS A 1 101 ? -7.154 -9.394 12.303 1.00 90.44 101 LYS A O 1
ATOM 772 N N . SER A 1 102 ? -9.332 -9.127 11.858 1.00 87.06 102 SER A N 1
ATOM 773 C CA . SER A 1 102 ? -9.809 -9.785 13.084 1.00 87.06 102 SER A CA 1
ATOM 774 C C . SER A 1 102 ? -9.407 -11.260 13.194 1.00 87.06 102 SER A C 1
ATOM 776 O O . SER A 1 102 ? -9.311 -11.773 14.304 1.00 87.06 102 SER A O 1
ATOM 778 N N . ASP A 1 103 ? -9.154 -11.928 12.067 1.00 87.69 103 ASP A N 1
ATOM 779 C CA . ASP A 1 103 ? -8.686 -13.318 12.003 1.00 87.69 103 ASP A CA 1
ATOM 780 C C . ASP A 1 103 ? -7.157 -13.460 12.151 1.00 87.69 103 ASP A C 1
ATOM 782 O O . ASP A 1 103 ? -6.631 -14.571 12.106 1.00 87.69 103 ASP A O 1
ATOM 786 N N . GLY A 1 104 ? -6.434 -12.348 12.326 1.00 88.12 104 GLY A N 1
ATOM 787 C CA . GLY A 1 104 ? -4.976 -12.319 12.441 1.00 88.12 104 GLY A CA 1
ATOM 788 C C . GLY A 1 104 ? -4.225 -12.357 11.106 1.00 88.12 104 GLY A C 1
ATOM 789 O O . GLY A 1 104 ? -3.000 -12.239 11.1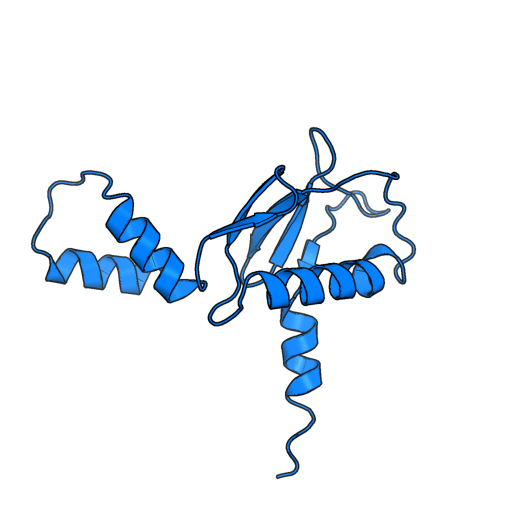05 1.00 88.12 104 GLY A O 1
ATOM 790 N N . SER A 1 105 ? -4.918 -12.478 9.970 1.00 90.88 105 SER A N 1
ATOM 791 C CA . SER A 1 105 ? -4.297 -12.376 8.646 1.00 90.88 105 SER A CA 1
ATOM 792 C C . SER A 1 105 ? -3.994 -10.916 8.283 1.00 90.88 105 SER A C 1
ATOM 794 O O . SER A 1 105 ? -4.702 -10.009 8.731 1.00 90.88 105 SER A O 1
ATOM 796 N N . PRO A 1 106 ? -2.956 -10.637 7.477 1.00 92.62 106 PRO A N 1
ATOM 797 C CA . PRO A 1 106 ? -2.654 -9.273 7.073 1.00 92.62 106 PRO A CA 1
ATOM 798 C C . PRO A 1 106 ? -3.723 -8.700 6.135 1.00 92.62 106 PRO A C 1
ATOM 800 O O . PRO A 1 106 ? -4.354 -9.400 5.337 1.00 92.62 106 PRO A O 1
ATOM 803 N N . VAL A 1 107 ? -3.906 -7.386 6.214 1.00 94.00 107 VAL A N 1
ATOM 804 C CA . VAL A 1 107 ? -4.716 -6.625 5.268 1.00 94.00 107 VAL A CA 1
ATOM 805 C C . VAL A 1 107 ? -3.942 -6.469 3.970 1.00 94.00 107 VAL A C 1
ATOM 807 O O . VAL A 1 107 ? -2.825 -5.949 3.948 1.00 94.00 107 VAL A O 1
ATOM 810 N N . ILE A 1 108 ? -4.580 -6.904 2.890 1.00 93.19 108 ILE A N 1
ATOM 811 C CA . ILE A 1 108 ? -4.103 -6.749 1.525 1.00 93.19 108 ILE A CA 1
ATOM 812 C C . ILE A 1 108 ? -5.089 -5.816 0.832 1.00 93.19 108 ILE A C 1
ATOM 814 O O . ILE A 1 108 ? -6.280 -6.118 0.786 1.00 93.19 108 ILE A O 1
ATOM 818 N N . LEU A 1 109 ? -4.594 -4.690 0.327 1.00 92.88 109 LEU A N 1
ATOM 819 C CA . LEU A 1 109 ? -5.334 -3.818 -0.571 1.00 92.88 109 LEU A CA 1
ATOM 820 C C . LEU A 1 109 ? -5.194 -4.359 -1.987 1.00 92.88 109 LEU A C 1
ATOM 822 O O . LEU A 1 109 ? -4.088 -4.422 -2.524 1.00 92.88 109 LEU A O 1
ATOM 826 N N . ASP A 1 110 ? -6.315 -4.736 -2.586 1.00 91.69 110 ASP A N 1
ATOM 827 C CA . ASP A 1 110 ? -6.375 -5.181 -3.974 1.00 91.69 110 ASP A CA 1
ATOM 828 C C . ASP A 1 110 ? -6.911 -4.054 -4.867 1.00 91.69 110 ASP A C 1
ATOM 830 O O . ASP A 1 110 ? -8.072 -3.650 -4.744 1.00 91.69 110 ASP A O 1
ATOM 834 N N . LEU A 1 111 ? -6.070 -3.538 -5.768 1.00 88.31 111 LEU A N 1
ATOM 835 C CA . LEU A 1 111 ? -6.453 -2.485 -6.713 1.00 88.31 111 LEU A CA 1
ATOM 836 C C . LEU A 1 111 ? -7.077 -3.049 -8.008 1.00 88.31 111 LEU A C 1
ATOM 838 O O . LEU A 1 111 ? -7.672 -2.298 -8.784 1.00 88.31 111 LEU A O 1
ATOM 842 N N . THR A 1 112 ? -7.018 -4.367 -8.248 1.00 76.19 112 THR A N 1
ATOM 843 C CA . THR A 1 112 ? -7.640 -5.022 -9.418 1.00 76.19 112 THR A CA 1
ATOM 844 C C . THR A 1 112 ? -9.155 -5.143 -9.299 1.00 76.19 112 THR A C 1
ATOM 846 O O . THR A 1 112 ? -9.849 -5.122 -10.319 1.00 76.19 112 THR A O 1
ATOM 849 N N . GLN A 1 113 ? -9.688 -5.200 -8.072 1.00 59.09 113 GLN A N 1
ATOM 850 C CA . GLN A 1 113 ? -11.124 -5.365 -7.811 1.00 59.09 113 GLN A CA 1
ATOM 851 C C . GLN A 1 113 ? -11.983 -4.278 -8.480 1.00 59.09 113 GLN A C 1
ATOM 853 O O . GLN A 1 113 ? -13.148 -4.502 -8.807 1.00 59.09 113 GLN A O 1
ATOM 858 N N . ARG A 1 114 ? -11.405 -3.098 -8.744 1.00 54.09 114 ARG A N 1
ATOM 859 C CA . ARG A 1 114 ? -12.056 -2.054 -9.541 1.00 54.09 114 ARG A CA 1
ATOM 860 C C . ARG A 1 114 ? -11.870 -2.182 -11.043 1.00 54.09 114 ARG A C 1
ATOM 862 O O . ARG A 1 114 ? -12.791 -1.793 -11.756 1.00 54.09 114 ARG A O 1
ATOM 869 N N . ARG A 1 115 ? -10.755 -2.732 -11.541 1.00 50.50 115 ARG A N 1
ATOM 870 C CA . ARG A 1 115 ? -10.591 -2.984 -12.983 1.00 50.50 115 ARG A CA 1
ATOM 871 C C . ARG A 1 115 ? -11.774 -3.815 -13.495 1.00 50.50 115 ARG A C 1
ATOM 873 O O . ARG A 1 115 ? -12.330 -3.480 -14.528 1.00 50.50 115 ARG A O 1
ATOM 880 N N .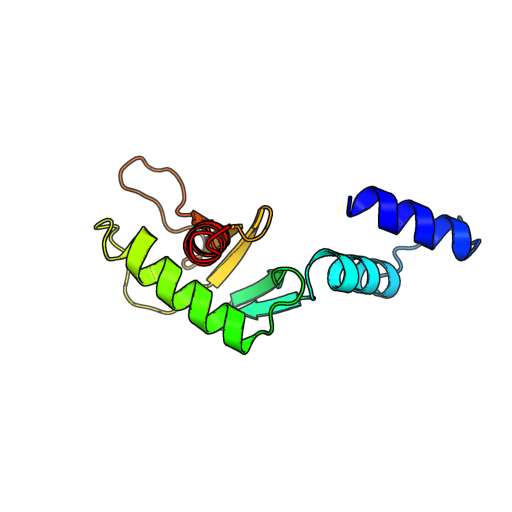 GLN A 1 116 ? -12.250 -4.787 -12.714 1.00 45.75 116 GLN A N 1
ATOM 881 C CA . GLN A 1 116 ? -13.458 -5.560 -13.035 1.00 45.75 116 GLN A CA 1
ATOM 882 C C . GLN A 1 116 ? -14.737 -4.702 -13.103 1.00 45.75 116 GLN A C 1
ATOM 884 O O . GLN A 1 116 ? -15.475 -4.805 -14.077 1.00 45.75 116 GLN A O 1
ATOM 889 N N . ARG A 1 117 ? -14.958 -3.787 -12.146 1.00 47.25 117 ARG A N 1
ATOM 890 C CA . ARG A 1 117 ? -16.151 -2.912 -12.126 1.00 47.25 117 ARG A CA 1
ATOM 891 C C . ARG A 1 117 ? -16.208 -1.890 -13.267 1.00 47.25 117 ARG A C 1
ATOM 893 O O . ARG A 1 117 ? -17.292 -1.425 -13.594 1.00 47.25 117 ARG A O 1
ATOM 900 N N . PHE A 1 118 ? -15.073 -1.524 -13.866 1.00 45.88 118 PHE A N 1
ATOM 901 C CA . PHE A 1 118 ? -15.041 -0.642 -15.043 1.00 45.88 118 PHE A CA 1
ATOM 902 C C . PHE A 1 118 ? -15.195 -1.394 -16.377 1.00 45.88 118 PHE A C 1
ATOM 904 O O . PHE A 1 118 ? -15.563 -0.774 -17.371 1.00 45.88 118 PHE A O 1
ATOM 911 N N . ILE A 1 119 ? -14.946 -2.710 -16.416 1.00 47.59 119 ILE A N 1
ATOM 912 C CA . ILE A 1 119 ? -15.128 -3.526 -17.632 1.00 47.59 119 ILE A CA 1
ATOM 913 C C . ILE A 1 119 ? -16.613 -3.902 -17.838 1.00 47.59 119 ILE A C 1
ATOM 915 O O . ILE A 1 119 ? -17.031 -4.126 -18.970 1.00 47.59 119 ILE A O 1
ATOM 919 N N . GLU A 1 120 ? -17.452 -3.855 -16.796 1.00 41.84 120 GLU A N 1
ATOM 920 C CA . GLU A 1 120 ? -18.919 -4.038 -16.875 1.00 41.84 120 GLU A CA 1
ATOM 921 C C . GLU A 1 120 ? -19.685 -2.829 -17.471 1.00 41.84 120 GLU A C 1
ATOM 923 O O . GLU A 1 120 ? -20.854 -2.602 -17.169 1.00 41.84 120 GLU A O 1
ATOM 928 N N . GLY A 1 121 ? -19.037 -2.026 -18.321 1.00 40.84 121 GLY A N 1
ATOM 929 C CA . GLY A 1 121 ? -19.622 -0.833 -18.945 1.00 40.84 121 GLY A CA 1
ATOM 930 C C . GLY A 1 121 ? -19.667 -0.841 -20.474 1.00 40.84 121 GLY A C 1
ATOM 931 O O . GLY A 1 121 ? -20.096 0.153 -21.054 1.00 40.84 121 GLY A O 1
ATOM 932 N N . ILE A 1 122 ? -19.224 -1.913 -21.141 1.00 45.34 122 ILE A N 1
ATOM 933 C CA . ILE A 1 122 ? -19.281 -2.007 -22.608 1.00 45.34 122 ILE A CA 1
ATOM 934 C C . ILE A 1 122 ? -20.497 -2.863 -22.997 1.00 45.34 122 ILE A C 1
ATOM 936 O O . ILE A 1 122 ? -20.418 -4.089 -22.881 1.00 45.34 122 ILE A O 1
ATOM 940 N N . PRO A 1 123 ? -21.627 -2.275 -23.440 1.00 38.22 123 PRO A N 1
ATOM 941 C CA . PRO A 1 123 ? -22.655 -3.056 -24.117 1.00 38.22 123 PRO A CA 1
ATOM 942 C C . PRO A 1 123 ? -22.062 -3.646 -25.405 1.00 38.22 123 PRO A C 1
ATOM 944 O O . PRO A 1 123 ? -21.356 -2.951 -26.138 1.00 38.22 123 PRO A O 1
ATOM 947 N N . GLN A 1 124 ? -22.309 -4.943 -25.610 1.00 46.59 124 GLN A N 1
ATOM 948 C CA . GLN A 1 124 ? -22.006 -5.683 -26.841 1.00 46.59 124 GLN A CA 1
ATOM 949 C C . GLN A 1 124 ? -22.727 -5.072 -28.046 1.00 46.59 124 GLN A C 1
ATOM 951 O O . GLN A 1 124 ? -23.895 -4.650 -27.870 1.00 46.59 124 GLN A O 1
#

Radius of gyration: 17.32 Å; Cα contacts (8 Å, |Δi|>4): 151; chains: 1; bounding box: 51×24×41 Å

Sequence (124 aa):
MAKDYYAGLMAKKGDVSGEYDSDAWTQAINVATGGVYDYNGQGEVLLPWGMSAEEFDKQVNQAWKSQVVDAGIKAPPGQYGLQSYGDSQYLVKLGAGYLLKSDGSPVILDLTQRRQRFIEGIPQ

pLDDT: mean 72.88, std 18.9, range [38.22, 94.25]

Secondary structure (DSSP, 8-state):
-HHHHHHHHHHHHT--S----HHHHHHHHHHHHS-EEESTTS-EEEPPTT--HHHHHHHHHHHHIIIIITTT--PPSS--EEEEEETTEEEEEETTEE-B-TTSPBPEEESHHHHHHHHTT---

Mean predicted aligned error: 12.49 Å

Foldseek 3Di:
DLVVVLVVVCVVVVDPPPDPPVVSVQVSLCQQQVGWDWDPVPDIEGHHHPDDPVNLVVLQVVLCCVQDVVVVQDDDDDDWGWYYDDRQKTFIHDDPGTRAGPVRHTRIRHSCVVVVVVVV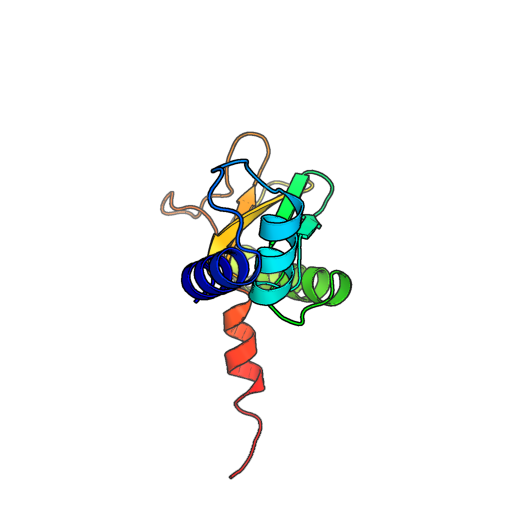PDDD

Nearest PDB structures (foldseek):
  5hot-assembly1_B  TM=2.867E-01  e=4.021E+00  Human immunodeficiency virus 1
  9c9m-assembly1_C  TM=2.544E-01  e=4.881E+00  Human immunodeficiency virus 1
  2fjr-assembly1_A  TM=3.862E-01  e=8.726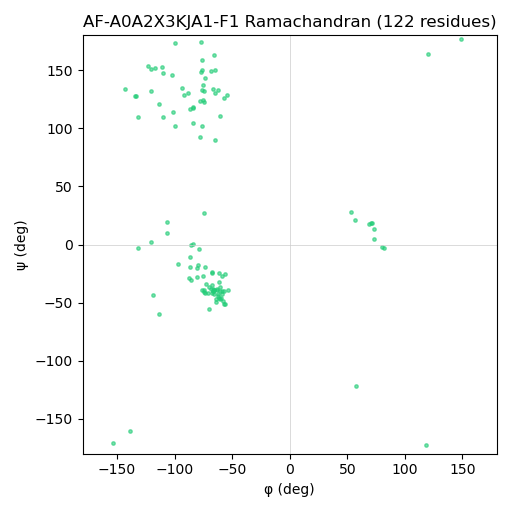E+00  Eganvirus ev186
  4f9f-assembly3_D  TM=2.748E-01  e=8.181E+00  Streptomyces hygroscopicus subsp. limoneus

Solvent-accessible surface area (backbone atoms only — not comparable to full-atom values): 7336 Å² total; per-residue (Å²): 108,66,67,58,52,45,54,53,51,42,67,71,68,74,63,87,81,82,72,87,53,64,66,60,50,48,50,44,43,30,73,60,20,45,25,77,44,64,43,84,82,55,43,70,25,65,36,42,60,87,42,49,70,72,56,47,54,52,46,51,56,51,32,45,45,57,69,30,53,73,61,67,48,83,72,79,90,74,88,60,24,47,36,68,72,53,90,48,24,28,35,36,30,43,90,97,46,60,41,52,43,97,87,69,47,70,40,67,45,54,59,51,72,52,57,58,67,65,62,79,69,69,84,130

Organism: Klebsiella pneumoniae (NCBI:txid573)